Protein AF-A0A1X7M6G3-F1 (afdb_monomer)

Secondary structure (DSSP, 8-state):
---------PPP-HHHHHHHHHHHHHHHHHTTTS-EEEEETTEEEEEEEE--SSTTEEEEEEE-TT--EEEEEETT--EETTEE-

Organism: NCBI:txid1515439

Nearest PDB structures (foldseek):
  8chu-assembly1_A  TM=8.149E-01  e=5.454E-01  Homo sapiens
  3k44-assembly1_A  TM=8.272E-01  e=3.349E+00  Drosophila melanogaster
  6j4f-assembly2_B  TM=6.406E-01  e=1.759E+00  Arabidopsis thaliana
  8chv-assembly1_D  TM=6.099E-01  e=2.223E+00  Homo sapiens
  8chv-assembly1_C  TM=5.600E-01  e=2.809E+00  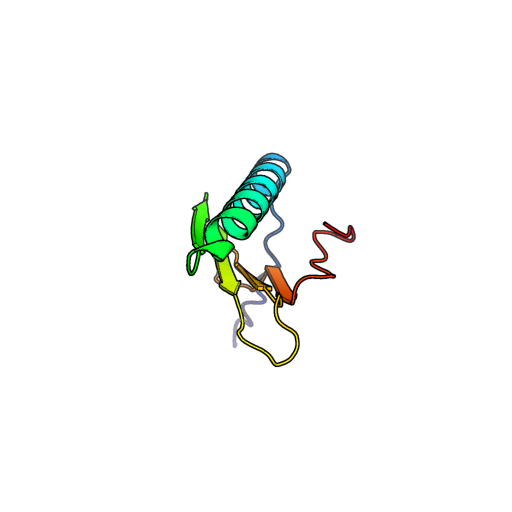Homo sapiens

Structure (mmCIF, N/CA/C/O backbone):
data_AF-A0A1X7M6G3-F1
#
_entry.id   AF-A0A1X7M6G3-F1
#
loop_
_atom_site.group_PDB
_atom_site.id
_atom_site.type_symbol
_atom_site.label_atom_id
_atom_site.label_alt_id
_atom_site.label_comp_id
_atom_site.label_asym_id
_atom_site.label_entity_id
_atom_site.label_seq_id
_atom_site.pdbx_PDB_ins_code
_atom_site.Cartn_x
_atom_site.Cartn_y
_atom_site.Cartn_z
_atom_site.occupancy
_atom_site.B_iso_or_equiv
_atom_site.auth_seq_id
_atom_site.auth_comp_id
_atom_site.auth_asym_id
_atom_site.auth_atom_id
_atom_site.pdbx_PDB_model_num
ATOM 1 N N . MET A 1 1 ? 19.626 -27.484 -5.289 1.00 36.72 1 MET A N 1
ATOM 2 C CA . MET A 1 1 ? 19.999 -26.106 -5.663 1.00 36.72 1 MET A CA 1
ATOM 3 C C . MET A 1 1 ? 18.792 -25.246 -5.339 1.00 36.72 1 MET A C 1
ATOM 5 O O . MET A 1 1 ? 17.870 -25.176 -6.139 1.00 36.72 1 MET A O 1
ATOM 9 N N . GLU A 1 2 ? 18.712 -24.757 -4.101 1.00 42.56 2 GLU A N 1
ATOM 10 C CA . GLU A 1 2 ? 17.629 -23.869 -3.672 1.00 42.56 2 GLU A CA 1
ATOM 11 C C . GLU A 1 2 ? 17.772 -22.559 -4.444 1.00 42.56 2 GLU A C 1
ATOM 13 O O . GLU A 1 2 ? 18.705 -21.789 -4.218 1.00 42.56 2 GLU A O 1
ATOM 18 N N . LEU A 1 3 ? 16.880 -22.343 -5.412 1.00 39.56 3 LEU A N 1
ATOM 19 C CA . LEU A 1 3 ? 16.626 -21.026 -5.975 1.00 39.56 3 LEU A CA 1
ATOM 20 C C . LEU A 1 3 ? 16.115 -20.173 -4.819 1.00 39.56 3 LEU A C 1
ATOM 22 O O . LEU A 1 3 ? 14.927 -20.180 -4.502 1.00 39.56 3 LEU A O 1
ATOM 26 N N . MET A 1 4 ? 17.038 -19.478 -4.160 1.00 37.81 4 MET A N 1
ATOM 27 C CA . MET A 1 4 ? 16.716 -18.315 -3.355 1.00 37.81 4 MET A CA 1
ATOM 28 C C . MET A 1 4 ? 16.020 -17.364 -4.323 1.00 37.81 4 MET A C 1
ATOM 30 O O . MET A 1 4 ? 16.673 -16.685 -5.114 1.00 37.81 4 MET A O 1
ATOM 34 N N . ASN A 1 5 ? 14.688 -17.412 -4.349 1.00 43.56 5 ASN A N 1
ATOM 35 C CA . ASN A 1 5 ? 13.864 -16.463 -5.070 1.00 43.56 5 ASN A CA 1
ATOM 36 C C . ASN A 1 5 ? 14.012 -15.151 -4.303 1.00 43.56 5 ASN A C 1
ATOM 38 O O . ASN A 1 5 ? 13.197 -14.809 -3.447 1.00 43.56 5 ASN A O 1
ATOM 42 N N . VAL A 1 6 ? 15.155 -14.496 -4.511 1.00 42.22 6 VAL A N 1
ATOM 43 C CA . VAL A 1 6 ? 15.411 -13.136 -4.073 1.00 42.22 6 VAL A CA 1
ATOM 44 C C . VAL A 1 6 ? 14.423 -12.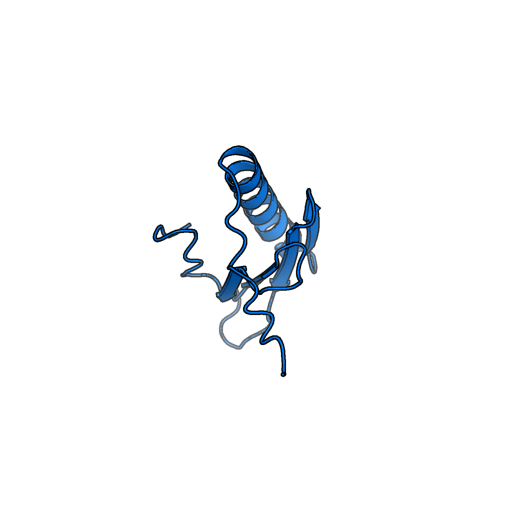322 -4.884 1.00 42.22 6 VAL A C 1
ATOM 46 O O . VAL A 1 6 ? 14.693 -11.971 -6.029 1.00 42.22 6 VAL A O 1
ATOM 49 N N . ALA A 1 7 ? 13.223 -12.145 -4.331 1.00 50.00 7 ALA A N 1
ATOM 50 C CA . ALA A 1 7 ? 12.212 -11.285 -4.903 1.00 50.00 7 ALA A CA 1
ATOM 51 C C . ALA A 1 7 ? 12.856 -9.904 -5.004 1.00 50.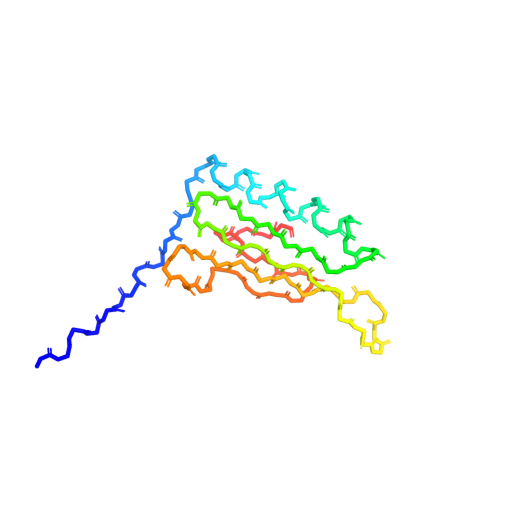00 7 ALA A C 1
ATOM 53 O O . ALA A 1 7 ? 13.085 -9.233 -3.995 1.00 50.00 7 ALA A O 1
ATOM 54 N N . CYS A 1 8 ? 13.275 -9.536 -6.215 1.00 49.09 8 CYS A N 1
ATOM 55 C CA . CYS A 1 8 ? 13.762 -8.198 -6.484 1.00 49.09 8 CYS A CA 1
ATOM 56 C C . CYS A 1 8 ? 12.651 -7.249 -6.032 1.00 49.09 8 CYS A C 1
ATOM 58 O O . CYS A 1 8 ? 11.514 -7.449 -6.468 1.00 49.09 8 CYS A O 1
ATOM 60 N N . PRO A 1 9 ? 12.933 -6.264 -5.161 1.00 58.41 9 PRO A N 1
ATOM 61 C CA . PRO A 1 9 ? 11.901 -5.350 -4.706 1.00 58.41 9 PRO A CA 1
ATOM 62 C C . PRO A 1 9 ? 11.263 -4.714 -5.937 1.00 58.41 9 PRO A C 1
ATOM 64 O O . PRO A 1 9 ? 11.939 -4.042 -6.720 1.00 58.41 9 PRO A O 1
ATOM 67 N N . VAL A 1 10 ? 9.978 -5.002 -6.145 1.00 68.56 10 VAL A N 1
ATOM 68 C CA . VAL A 1 10 ? 9.215 -4.406 -7.234 1.00 68.56 10 VAL A CA 1
ATOM 69 C C . VAL A 1 10 ? 9.087 -2.931 -6.898 1.00 68.56 10 VAL A C 1
ATOM 71 O O . VAL A 1 10 ? 8.524 -2.562 -5.868 1.00 68.56 10 VAL A O 1
ATOM 74 N N . TRP A 1 11 ? 9.671 -2.091 -7.742 1.00 75.00 11 TRP A N 1
ATOM 75 C CA . TRP A 1 11 ? 9.548 -0.648 -7.630 1.00 75.00 11 TRP A CA 1
ATOM 76 C C . TRP A 1 11 ? 8.332 -0.200 -8.439 1.00 75.00 11 TRP A C 1
ATOM 78 O O . TRP A 1 11 ? 8.225 -0.607 -9.597 1.00 75.00 11 TRP A O 1
ATOM 88 N N . PRO A 1 12 ? 7.421 0.601 -7.856 1.00 79.88 12 PRO A N 1
ATOM 89 C CA . PRO A 1 12 ? 6.304 1.138 -8.614 1.00 79.88 12 PRO A CA 1
ATOM 90 C C . PRO A 1 12 ? 6.822 2.093 -9.686 1.00 79.88 12 PRO A C 1
ATOM 92 O O . PRO A 1 12 ? 7.776 2.843 -9.451 1.00 79.88 12 PRO A O 1
ATOM 95 N N . ASP A 1 13 ? 6.175 2.096 -10.847 1.00 85.31 13 ASP A N 1
ATOM 96 C CA . ASP A 1 13 ? 6.409 3.145 -11.837 1.00 85.31 13 ASP A CA 1
ATOM 97 C C . ASP A 1 13 ? 5.830 4.501 -11.374 1.00 85.31 13 ASP A C 1
ATOM 99 O O . ASP A 1 13 ? 5.243 4.631 -10.297 1.00 85.31 13 ASP A O 1
ATOM 103 N N . ALA A 1 14 ? 6.019 5.558 -12.168 1.00 82.56 14 ALA A N 1
ATOM 104 C CA . ALA A 1 14 ? 5.585 6.904 -11.793 1.00 82.56 14 ALA A CA 1
ATOM 105 C C . ALA A 1 14 ? 4.054 7.054 -11.670 1.00 82.56 14 ALA A C 1
ATOM 107 O O . ALA A 1 14 ? 3.577 7.874 -10.878 1.00 82.56 14 ALA A O 1
ATOM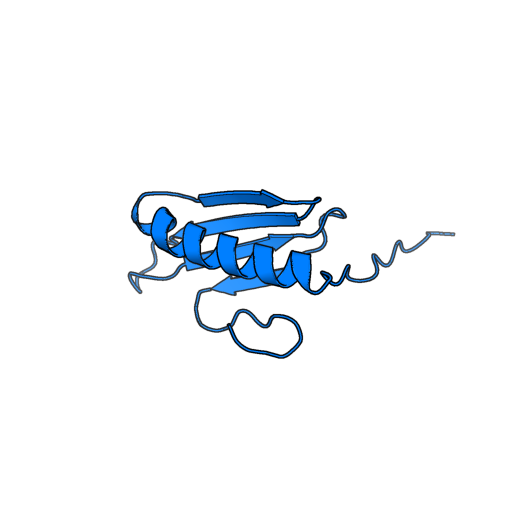 108 N N . GLU A 1 15 ? 3.281 6.303 -12.453 1.00 86.50 15 GLU A N 1
ATOM 109 C CA . GLU A 1 15 ? 1.820 6.325 -12.410 1.00 86.50 15 GLU A CA 1
ATOM 110 C C . GLU A 1 15 ? 1.306 5.514 -11.221 1.00 86.50 15 GLU A C 1
ATOM 112 O O . GLU A 1 15 ? 0.487 6.013 -10.443 1.00 86.50 15 GLU A O 1
ATOM 117 N N . GLU A 1 16 ? 1.861 4.321 -11.016 1.00 85.12 16 GLU A N 1
ATOM 118 C CA . GLU A 1 16 ? 1.598 3.486 -9.851 1.00 85.12 16 GLU A CA 1
ATOM 119 C C . GLU A 1 16 ? 1.933 4.235 -8.564 1.00 85.12 16 GLU A C 1
ATOM 121 O O . GLU A 1 16 ? 1.107 4.305 -7.660 1.00 85.12 16 GLU A O 1
ATOM 126 N N . LEU A 1 17 ? 3.089 4.896 -8.496 1.00 85.12 17 LEU A N 1
ATOM 127 C CA . LEU A 1 17 ? 3.486 5.705 -7.349 1.00 85.12 17 LEU A CA 1
ATOM 128 C C . LEU A 1 17 ? 2.489 6.839 -7.069 1.00 85.12 17 LEU A C 1
ATOM 130 O O . LEU A 1 17 ? 2.146 7.094 -5.910 1.00 85.12 17 LEU A O 1
ATOM 134 N N . ARG A 1 18 ? 2.004 7.522 -8.113 1.00 86.88 18 ARG A N 1
ATOM 135 C CA . ARG A 1 18 ? 0.986 8.574 -7.973 1.00 86.88 18 ARG A CA 1
ATOM 136 C C . ARG A 1 18 ? -0.316 8.001 -7.415 1.00 86.88 18 ARG A C 1
ATOM 138 O O . ARG A 1 18 ? -0.895 8.594 -6.506 1.00 86.88 18 ARG A O 1
ATOM 145 N N . MET A 1 19 ? -0.748 6.850 -7.923 1.00 88.81 19 MET A N 1
ATOM 146 C CA . MET A 1 19 ? -1.966 6.187 -7.467 1.00 88.81 19 MET A CA 1
ATOM 147 C C . MET A 1 19 ? -1.833 5.679 -6.028 1.00 88.81 19 MET A C 1
ATOM 149 O O . MET A 1 19 ? -2.718 5.916 -5.212 1.00 88.81 19 MET A O 1
ATOM 153 N N . LEU A 1 20 ? -0.707 5.051 -5.677 1.00 87.31 20 LEU A N 1
ATOM 154 C CA . LEU A 1 20 ? -0.422 4.596 -4.315 1.00 87.31 20 LEU A CA 1
ATOM 155 C C . LEU A 1 20 ? -0.494 5.759 -3.319 1.00 87.31 20 LEU A C 1
ATOM 157 O O . LEU A 1 20 ? -1.106 5.620 -2.263 1.00 87.31 20 LEU A O 1
ATOM 161 N N . ARG A 1 21 ? 0.061 6.928 -3.667 1.00 86.81 21 ARG A N 1
ATOM 162 C CA . ARG A 1 21 ? -0.047 8.141 -2.839 1.00 86.81 21 ARG A CA 1
ATOM 163 C C . ARG A 1 21 ? -1.501 8.586 -2.660 1.00 86.81 21 ARG A C 1
ATOM 165 O O . ARG A 1 21 ? -1.897 8.878 -1.534 1.00 86.81 21 ARG A O 1
ATOM 172 N N . ALA A 1 22 ? -2.294 8.602 -3.732 1.00 89.12 22 ALA A N 1
ATOM 173 C CA . ALA A 1 22 ? -3.710 8.967 -3.663 1.00 89.12 22 ALA A CA 1
ATOM 174 C C . ALA A 1 22 ? -4.510 7.998 -2.773 1.00 89.12 22 ALA A C 1
ATOM 176 O O . ALA A 1 22 ? -5.236 8.436 -1.883 1.00 89.12 22 ALA A O 1
ATOM 177 N N . LEU A 1 23 ? -4.304 6.688 -2.939 1.00 89.75 23 LEU A N 1
ATOM 178 C CA . LEU A 1 23 ? -4.954 5.651 -2.133 1.00 89.75 23 LEU A CA 1
ATOM 179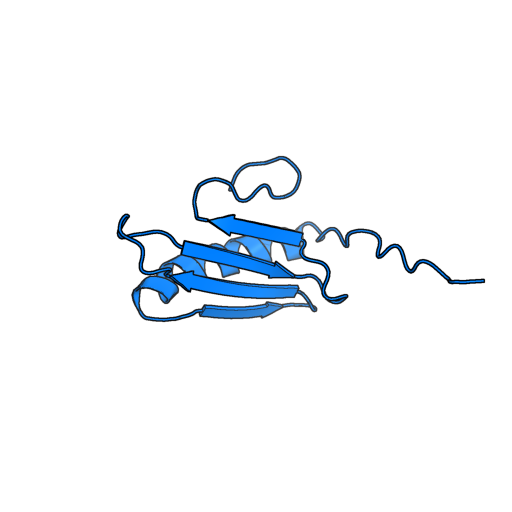 C C . LEU A 1 23 ? -4.542 5.713 -0.658 1.00 89.75 23 LEU A C 1
ATOM 181 O O . LEU A 1 23 ? -5.361 5.465 0.225 1.00 89.75 23 LEU A O 1
ATOM 185 N N . VAL A 1 24 ? -3.287 6.066 -0.362 1.00 87.00 24 VAL A N 1
ATOM 186 C CA . VAL A 1 24 ? -2.846 6.286 1.022 1.00 87.00 24 VAL A CA 1
ATOM 187 C C . VAL A 1 24 ? -3.553 7.494 1.632 1.00 87.00 24 VAL A C 1
ATOM 189 O O . VAL A 1 24 ? -4.045 7.396 2.753 1.00 87.00 24 VAL A O 1
ATOM 192 N N . GLN A 1 25 ? -3.658 8.611 0.909 1.00 87.38 25 GLN A N 1
ATOM 193 C CA . GLN A 1 25 ? -4.372 9.797 1.394 1.00 87.38 25 GLN A CA 1
ATOM 194 C C . GLN A 1 25 ? -5.859 9.514 1.636 1.00 87.38 25 GLN A C 1
ATOM 196 O O . GLN A 1 25 ? -6.399 9.876 2.685 1.00 87.38 25 GLN A O 1
ATOM 201 N N . GLU A 1 26 ? -6.508 8.822 0.700 1.00 89.50 26 GLU A N 1
ATOM 202 C CA . GLU A 1 26 ? -7.899 8.394 0.835 1.00 89.50 26 GLU A CA 1
ATOM 203 C C . GLU A 1 26 ? -8.072 7.453 2.030 1.00 89.50 26 GLU A C 1
ATOM 205 O O . GLU A 1 26 ? -8.937 7.671 2.879 1.00 89.50 26 GLU A O 1
ATOM 210 N N . GLY A 1 27 ? -7.202 6.451 2.157 1.00 87.88 27 GLY A N 1
ATOM 211 C CA . GLY A 1 27 ? -7.263 5.485 3.243 1.00 87.88 27 GLY A CA 1
ATOM 212 C C . GLY A 1 27 ? -6.969 6.088 4.613 1.00 87.88 27 GLY A C 1
ATOM 213 O O . GLY A 1 27 ? -7.589 5.694 5.597 1.00 87.88 27 GLY A O 1
ATOM 214 N N . VAL A 1 28 ? -6.109 7.102 4.697 1.00 83.81 28 VAL A N 1
ATOM 215 C CA . VAL A 1 28 ? -5.909 7.896 5.917 1.00 83.81 28 VAL A CA 1
ATOM 216 C C . VAL A 1 28 ? -7.200 8.619 6.310 1.00 83.81 28 VAL A C 1
ATOM 218 O O . VAL A 1 28 ? -7.602 8.559 7.475 1.00 83.81 28 VAL A O 1
ATOM 221 N N . ALA A 1 29 ? -7.888 9.254 5.359 1.00 85.56 29 ALA A N 1
ATOM 222 C CA . ALA A 1 29 ? -9.162 9.920 5.622 1.00 85.56 29 ALA A CA 1
ATOM 223 C C . ALA A 1 29 ? -10.255 8.917 6.034 1.00 85.56 29 ALA A C 1
ATOM 225 O O . ALA A 1 29 ? -10.939 9.131 7.038 1.00 85.56 29 ALA A O 1
ATOM 226 N N . ALA A 1 30 ? -10.365 7.798 5.315 1.00 86.50 30 ALA A N 1
ATOM 227 C CA . ALA A 1 30 ? -11.326 6.733 5.586 1.00 86.50 30 ALA A CA 1
ATOM 228 C C . ALA A 1 30 ? -11.048 6.015 6.914 1.00 86.50 30 ALA A C 1
ATOM 230 O O . ALA A 1 30 ? -11.982 5.628 7.619 1.00 86.50 30 ALA A O 1
ATOM 231 N N . SER A 1 31 ? -9.776 5.897 7.315 1.00 82.06 31 SER A N 1
ATOM 232 C CA . SER A 1 31 ? -9.396 5.162 8.526 1.00 82.06 31 SER A CA 1
ATOM 233 C C . SER A 1 31 ? -9.842 5.817 9.837 1.00 82.06 31 SER A C 1
ATOM 235 O O . SER A 1 31 ? -9.801 5.210 10.909 1.00 82.06 31 SER A O 1
ATOM 237 N N . ARG A 1 32 ? -10.345 7.056 9.759 1.00 77.94 32 ARG A N 1
ATOM 238 C CA . ARG A 1 32 ? -11.072 7.713 10.853 1.00 77.94 32 ARG A CA 1
ATOM 239 C C . ARG A 1 32 ? -12.344 6.960 11.242 1.00 77.94 32 ARG A C 1
ATOM 241 O O . ARG A 1 32 ? -12.776 7.084 12.385 1.00 77.94 32 ARG A O 1
ATOM 248 N N . HIS A 1 33 ? -12.912 6.195 10.311 1.00 80.75 33 HIS A N 1
ATOM 249 C CA . HIS A 1 33 ? -14.183 5.493 10.462 1.00 80.75 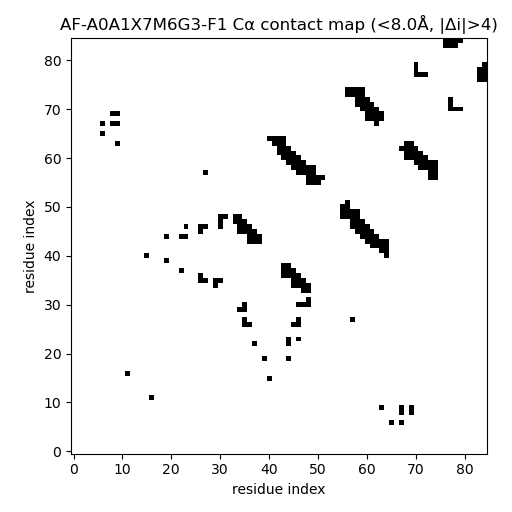33 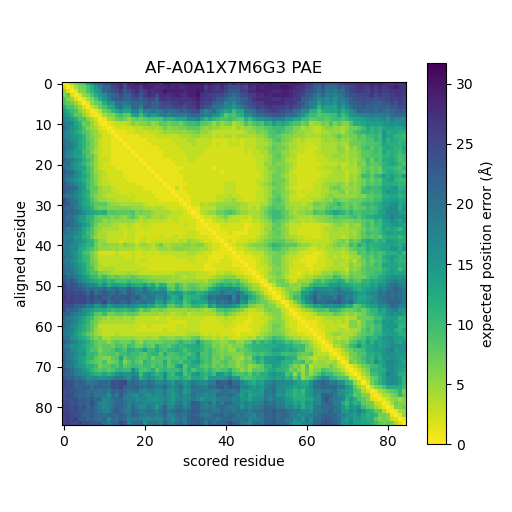HIS A CA 1
ATOM 250 C C . HIS A 1 33 ? -14.047 3.961 10.477 1.00 80.75 33 HIS A C 1
ATOM 252 O O . HIS A 1 33 ? -15.022 3.280 10.782 1.00 80.75 33 HIS A O 1
ATOM 258 N N . GLY A 1 34 ? -12.871 3.399 10.179 1.00 83.12 34 GLY A N 1
ATOM 259 C CA . GLY A 1 34 ? -12.668 1.947 10.143 1.00 83.12 34 GLY A CA 1
ATOM 260 C C . GLY A 1 34 ? -11.308 1.538 9.584 1.00 83.12 34 GLY A C 1
ATOM 261 O O . GLY A 1 34 ? -10.416 2.361 9.438 1.00 83.12 34 GLY A O 1
ATOM 262 N N . ALA A 1 35 ? -11.117 0.259 9.269 1.00 86.62 35 ALA A N 1
ATOM 263 C CA . ALA A 1 35 ? -9.957 -0.165 8.487 1.00 86.62 35 ALA A CA 1
ATOM 264 C C . ALA A 1 35 ? -10.204 0.116 6.997 1.00 86.62 35 ALA A C 1
ATOM 266 O O . ALA A 1 35 ? -11.301 -0.124 6.495 1.00 86.62 35 ALA A O 1
ATOM 267 N N . TYR A 1 36 ? -9.181 0.589 6.293 1.00 90.06 36 TYR A N 1
ATOM 268 C CA . TYR A 1 36 ? -9.194 0.789 4.850 1.00 90.06 36 TYR A CA 1
ATOM 269 C C . TYR A 1 36 ? -8.314 -0.256 4.167 1.00 90.06 36 TYR A C 1
ATOM 271 O O . TYR A 1 36 ? -7.202 -0.548 4.617 1.00 90.06 36 TYR A O 1
ATOM 279 N N . ALA A 1 37 ? -8.806 -0.806 3.063 1.00 90.19 37 ALA A N 1
ATOM 280 C CA . ALA A 1 37 ? -8.045 -1.698 2.209 1.00 90.19 37 ALA A CA 1
ATOM 281 C C . ALA A 1 37 ? -8.341 -1.382 0.744 1.00 90.19 37 ALA A C 1
ATOM 283 O O . ALA A 1 37 ? -9.502 -1.258 0.360 1.00 90.19 37 ALA A O 1
ATOM 284 N N . ALA A 1 38 ? -7.288 -1.296 -0.062 1.00 91.19 38 ALA A N 1
ATOM 285 C CA . ALA A 1 38 ? -7.387 -1.075 -1.497 1.00 91.19 38 ALA A CA 1
ATOM 286 C C . ALA A 1 38 ? -6.398 -1.966 -2.246 1.00 91.19 38 ALA A C 1
ATOM 288 O O . ALA A 1 38 ? -5.357 -2.362 -1.711 1.00 91.19 38 ALA A O 1
ATOM 289 N N . GLN A 1 39 ? -6.732 -2.271 -3.497 1.00 90.31 39 GLN A N 1
ATOM 290 C CA . GLN A 1 39 ? -5.862 -3.004 -4.402 1.00 90.31 39 GLN A CA 1
ATOM 291 C C . GLN A 1 39 ? -5.815 -2.300 -5.756 1.00 90.31 39 GLN A C 1
ATOM 293 O O . GLN A 1 39 ? -6.855 -1.972 -6.320 1.00 90.31 39 GLN A O 1
ATOM 298 N N . PHE A 1 40 ? -4.610 -2.089 -6.279 1.00 87.06 40 PHE A N 1
ATOM 299 C CA . PHE A 1 40 ? -4.391 -1.439 -7.569 1.00 87.06 40 PHE A CA 1
ATOM 300 C C . PHE A 1 40 ? -3.217 -2.093 -8.293 1.00 87.06 40 PHE A C 1
ATOM 302 O O . PHE A 1 40 ? -2.125 -2.160 -7.748 1.00 87.06 40 PHE A O 1
ATOM 309 N N . HIS A 1 41 ? -3.429 -2.612 -9.505 1.00 85.25 41 HIS A N 1
ATOM 310 C CA . HIS A 1 41 ? -2.363 -3.183 -10.350 1.00 85.25 41 HIS A CA 1
ATOM 311 C C . HIS A 1 41 ? -1.487 -4.274 -9.683 1.00 85.25 41 HIS A C 1
ATOM 313 O O . HIS A 1 41 ? -0.380 -4.582 -10.124 1.00 85.25 41 HIS A O 1
ATOM 319 N N . GLY A 1 42 ? -2.012 -4.958 -8.661 1.00 84.50 42 GLY A N 1
ATOM 320 C CA . GLY A 1 42 ? -1.291 -5.967 -7.875 1.00 84.50 42 GLY A CA 1
ATOM 321 C C . GLY A 1 42 ? -0.636 -5.417 -6.606 1.00 84.50 42 GLY A C 1
ATOM 322 O O . GLY A 1 42 ? -0.162 -6.196 -5.789 1.00 84.50 42 GLY A O 1
ATOM 323 N N . TRP A 1 43 ? -0.679 -4.108 -6.388 1.00 86.19 43 TRP A N 1
ATOM 324 C CA . TRP A 1 43 ? -0.363 -3.488 -5.112 1.00 86.19 43 TRP A CA 1
ATOM 325 C C . TRP A 1 43 ? -1.521 -3.643 -4.137 1.00 86.19 43 TRP A C 1
ATOM 327 O O . TRP A 1 43 ? -2.669 -3.380 -4.488 1.00 86.19 43 TRP A O 1
ATOM 337 N N . CYS A 1 44 ? -1.225 -4.046 -2.908 1.00 88.25 44 CYS A N 1
ATOM 338 C CA . CYS A 1 44 ? -2.184 -4.125 -1.815 1.00 88.25 44 CYS A CA 1
ATOM 339 C C . CYS A 1 44 ? -1.843 -3.072 -0.766 1.00 88.25 44 CYS A C 1
ATOM 341 O O . CYS A 1 44 ? -0.724 -3.052 -0.259 1.00 88.25 44 CYS A O 1
ATOM 343 N N . ILE A 1 45 ? -2.818 -2.246 -0.402 1.00 88.56 45 ILE A N 1
ATOM 344 C CA . ILE A 1 45 ? -2.688 -1.231 0.640 1.00 88.56 45 ILE A CA 1
ATOM 345 C C . ILE A 1 45 ? -3.647 -1.586 1.763 1.00 88.56 45 ILE A C 1
ATOM 347 O O . ILE A 1 45 ? -4.829 -1.841 1.528 1.00 88.56 45 ILE A O 1
ATOM 351 N N . ARG A 1 46 ? -3.147 -1.581 2.994 1.00 89.31 46 ARG A N 1
ATOM 352 C CA . ARG A 1 46 ? -3.957 -1.698 4.204 1.00 89.31 46 ARG A CA 1
ATOM 353 C C . ARG A 1 46 ? -3.602 -0.577 5.154 1.00 89.31 46 ARG A C 1
ATOM 355 O O . ARG A 1 46 ? -2.439 -0.411 5.509 1.00 89.31 46 ARG A O 1
ATOM 362 N N . ILE A 1 47 ? -4.619 0.162 5.574 1.00 88.31 47 ILE A N 1
ATOM 363 C CA . ILE A 1 47 ? -4.495 1.240 6.546 1.00 88.31 47 ILE A CA 1
ATOM 364 C C . ILE A 1 47 ? -5.451 0.942 7.682 1.00 88.31 47 ILE A C 1
ATOM 366 O O . ILE A 1 47 ? -6.663 0.857 7.492 1.00 88.31 47 ILE A O 1
ATOM 370 N N . CYS A 1 48 ? -4.912 0.768 8.876 1.00 85.00 48 CYS A N 1
ATOM 371 C CA . CYS A 1 48 ? -5.714 0.582 10.070 1.00 85.00 48 CYS A CA 1
ATOM 372 C C . CYS A 1 48 ? -5.264 1.542 11.157 1.00 85.00 48 CYS A C 1
ATOM 374 O O . CYS A 1 48 ? -4.078 1.827 11.335 1.00 85.00 48 CYS A O 1
ATOM 376 N N . ARG A 1 49 ? -6.238 2.042 11.909 1.00 80.50 49 ARG A N 1
ATOM 377 C CA . ARG A 1 49 ? -5.951 2.759 13.139 1.00 80.50 49 ARG A CA 1
ATOM 378 C C . ARG A 1 49 ? -5.523 1.742 14.189 1.00 80.50 49 ARG A C 1
ATOM 380 O O . ARG A 1 49 ? -6.175 0.717 14.363 1.00 80.50 49 ARG A O 1
ATOM 387 N N . VAL A 1 50 ? -4.418 2.026 14.861 1.00 75.12 50 VAL A N 1
ATOM 388 C CA . VAL A 1 50 ? -3.973 1.241 16.007 1.00 75.12 50 VAL A CA 1
ATOM 389 C C . VAL A 1 50 ? -4.378 2.021 17.244 1.00 75.12 50 VAL A C 1
ATOM 391 O O . VAL A 1 50 ? -3.926 3.152 17.444 1.00 75.12 50 VAL A O 1
ATOM 394 N N . ASP A 1 51 ? -5.261 1.436 18.047 1.00 68.25 51 ASP A N 1
ATOM 395 C CA . ASP A 1 51 ? -5.664 2.005 19.327 1.00 68.25 51 ASP A CA 1
ATOM 396 C C . ASP A 1 51 ? -4.541 1.775 20.343 1.00 68.25 51 ASP A C 1
ATOM 398 O O . ASP A 1 51 ? -4.447 0.740 20.998 1.00 68.25 51 ASP A O 1
ATOM 402 N N . GLY A 1 52 ? -3.631 2.744 20.410 1.00 63.78 52 GLY A N 1
ATOM 403 C CA . GLY A 1 52 ? -2.557 2.812 21.392 1.00 63.78 52 GLY A CA 1
ATOM 404 C C . GLY A 1 52 ? -2.783 3.925 22.422 1.00 63.78 52 GLY A C 1
ATOM 405 O O . GLY A 1 52 ? -3.645 4.789 22.235 1.00 63.78 52 GLY A O 1
ATOM 406 N N . PRO A 1 53 ? -1.981 3.957 23.504 1.00 58.72 53 PRO A N 1
ATOM 407 C CA . PRO A 1 53 ? -2.030 5.026 24.509 1.00 58.72 53 PRO A CA 1
ATOM 408 C C . PRO A 1 53 ? -1.793 6.413 23.889 1.00 58.72 53 PRO A C 1
ATOM 410 O O . PRO A 1 53 ? -2.368 7.407 24.333 1.00 58.72 53 PRO A O 1
ATOM 413 N N . LEU A 1 54 ? -1.021 6.464 22.800 1.00 57.69 54 LEU A N 1
ATOM 414 C CA . LEU A 1 54 ? -0.982 7.588 21.876 1.00 57.69 54 LEU A CA 1
ATOM 415 C C . LEU A 1 54 ? -2.160 7.447 20.910 1.00 57.69 54 LEU A C 1
ATOM 417 O O . LEU A 1 54 ? -2.070 6.806 19.861 1.00 57.69 54 LEU A O 1
ATOM 421 N N . ARG A 1 55 ? -3.298 8.033 21.293 1.00 55.53 55 ARG A N 1
ATOM 422 C CA . ARG A 1 55 ? -4.437 8.228 20.390 1.00 55.53 55 ARG A CA 1
ATOM 423 C C . ARG A 1 55 ? -3.867 8.822 19.095 1.00 55.53 55 ARG A C 1
ATOM 425 O O . ARG A 1 55 ? -3.142 9.802 19.185 1.00 55.53 55 ARG A O 1
ATOM 432 N N . HIS A 1 56 ? -4.171 8.226 17.937 1.00 62.56 56 HIS A N 1
ATOM 433 C CA . HIS A 1 56 ? -3.800 8.670 16.571 1.00 62.56 56 HIS A CA 1
ATOM 434 C C . HIS A 1 56 ? -2.652 7.940 15.842 1.00 62.56 56 HIS A C 1
ATOM 436 O O . HIS A 1 56 ? -2.293 8.370 14.750 1.00 62.56 56 HIS A O 1
ATOM 442 N N . SER A 1 57 ? -2.141 6.801 16.322 1.00 70.19 57 SER A N 1
ATOM 443 C CA . SER A 1 57 ? -1.278 5.964 15.469 1.00 70.19 57 SER A CA 1
ATOM 444 C C . SER A 1 57 ? -2.072 5.279 14.349 1.00 70.19 57 SER A C 1
ATOM 446 O O . SER A 1 57 ? -3.062 4.590 14.607 1.00 70.19 57 SER A O 1
ATOM 448 N N . MET A 1 58 ? -1.620 5.436 13.103 1.00 75.75 58 MET A N 1
ATOM 449 C CA . MET A 1 58 ? -2.094 4.655 11.957 1.00 75.75 58 MET A CA 1
ATOM 450 C C . MET A 1 58 ? -0.990 3.726 11.482 1.00 75.75 58 MET A C 1
ATOM 452 O O . MET A 1 58 ? 0.160 4.147 11.373 1.00 75.75 58 MET A O 1
ATOM 456 N N . HIS A 1 59 ? -1.356 2.483 11.201 1.00 82.44 59 HIS A N 1
ATOM 457 C CA . HIS A 1 59 ? -0.494 1.483 10.601 1.00 82.44 59 HIS A CA 1
ATOM 458 C C . HIS A 1 59 ? -0.828 1.370 9.118 1.00 82.44 59 HIS A C 1
ATOM 460 O O . HIS A 1 59 ? -1.973 1.097 8.753 1.00 82.44 59 HIS A O 1
ATOM 466 N N . ILE A 1 60 ? 0.179 1.593 8.280 1.00 84.38 60 ILE A N 1
ATOM 467 C CA . ILE A 1 60 ? 0.069 1.535 6.824 1.00 84.38 60 ILE A CA 1
ATOM 468 C C . ILE A 1 60 ? 0.984 0.410 6.341 1.00 84.38 60 ILE A C 1
ATOM 470 O O . ILE A 1 60 ? 2.177 0.399 6.641 1.00 84.38 60 ILE A O 1
ATOM 474 N N . ASP A 1 61 ? 0.409 -0.547 5.618 1.00 85.62 61 ASP A N 1
ATOM 475 C CA . ASP A 1 61 ? 1.094 -1.699 5.031 1.00 85.62 61 ASP A CA 1
ATOM 476 C C . ASP A 1 61 ? 0.820 -1.694 3.525 1.00 85.62 61 ASP A C 1
ATOM 478 O O . ASP A 1 61 ? -0.327 -1.823 3.091 1.00 85.62 61 ASP A O 1
ATOM 482 N N . ILE A 1 62 ? 1.877 -1.510 2.739 1.00 85.62 62 ILE A N 1
ATOM 483 C CA . ILE A 1 62 ? 1.846 -1.534 1.277 1.00 85.62 62 ILE A CA 1
ATOM 484 C C . ILE A 1 62 ? 2.670 -2.730 0.822 1.00 85.62 62 ILE A C 1
ATOM 486 O O . ILE A 1 62 ? 3.854 -2.848 1.150 1.00 85.62 62 ILE A O 1
ATOM 490 N N . ARG A 1 63 ? 2.042 -3.622 0.061 1.00 84.81 63 ARG A N 1
ATOM 491 C CA . ARG A 1 63 ? 2.678 -4.813 -0.504 1.00 84.81 63 ARG A CA 1
ATOM 492 C C . ARG A 1 63 ? 2.573 -4.799 -2.013 1.00 84.81 63 ARG A C 1
ATOM 494 O O . ARG A 1 63 ? 1.534 -4.416 -2.548 1.00 84.81 63 ARG A O 1
ATOM 501 N N . SER A 1 64 ? 3.622 -5.248 -2.678 1.00 81.75 64 SER A N 1
ATOM 502 C CA . SER A 1 64 ? 3.620 -5.499 -4.116 1.00 81.75 64 SER A CA 1
ATOM 503 C C . SER A 1 64 ? 2.935 -6.830 -4.452 1.00 81.75 64 SER A C 1
ATOM 505 O O . SER A 1 64 ? 2.543 -7.603 -3.572 1.00 81.75 64 SER A O 1
ATOM 507 N N . ARG A 1 65 ? 2.783 -7.098 -5.754 1.00 75.25 65 ARG A N 1
ATOM 508 C CA . ARG A 1 65 ? 2.087 -8.275 -6.308 1.00 75.25 65 ARG A CA 1
ATOM 509 C C . ARG A 1 65 ? 2.672 -9.612 -5.857 1.00 75.25 65 ARG A C 1
ATOM 511 O O . ARG A 1 65 ? 1.947 -10.590 -5.719 1.00 75.25 65 ARG A O 1
ATOM 518 N N . ASP A 1 66 ? 3.976 -9.646 -5.646 1.00 73.56 66 ASP A N 1
ATOM 519 C CA . ASP A 1 66 ? 4.740 -10.793 -5.152 1.00 73.56 66 ASP A CA 1
ATOM 520 C C . ASP A 1 66 ? 4.608 -10.994 -3.628 1.00 73.56 66 ASP A C 1
ATOM 522 O O . ASP A 1 66 ? 5.168 -11.935 -3.073 1.00 73.56 66 ASP A O 1
ATOM 526 N N . GLY A 1 67 ? 3.853 -10.129 -2.943 1.00 66.94 67 GLY A N 1
ATOM 527 C CA . GLY A 1 67 ? 3.681 -10.156 -1.495 1.00 66.94 67 GLY A CA 1
ATOM 528 C C . GLY A 1 67 ? 4.835 -9.518 -0.723 1.00 66.94 67 GLY A C 1
ATOM 529 O O . GLY A 1 67 ? 4.772 -9.479 0.511 1.00 66.94 67 GLY A O 1
ATOM 530 N N . THR A 1 68 ? 5.848 -8.985 -1.414 1.00 74.00 68 THR A N 1
ATOM 531 C CA . THR A 1 68 ? 6.966 -8.278 -0.788 1.00 74.00 68 THR A CA 1
ATOM 532 C C . THR A 1 68 ? 6.449 -7.000 -0.128 1.00 74.00 68 THR A C 1
ATOM 534 O O . THR A 1 68 ? 5.696 -6.220 -0.716 1.00 74.00 68 THR A O 1
ATOM 537 N N . ALA A 1 69 ? 6.800 -6.801 1.145 1.00 68.75 69 ALA A N 1
ATOM 538 C CA . ALA A 1 69 ? 6.446 -5.581 1.858 1.00 68.75 69 ALA A CA 1
ATOM 539 C C . ALA A 1 69 ? 7.283 -4.433 1.296 1.00 68.75 69 ALA A C 1
ATOM 541 O O . ALA A 1 69 ? 8.501 -4.417 1.453 1.00 68.75 69 ALA A O 1
ATOM 542 N N . TRP A 1 70 ? 6.619 -3.490 0.637 1.00 68.62 70 TRP A N 1
ATOM 543 C CA . TRP A 1 70 ? 7.282 -2.337 0.047 1.00 68.62 70 TRP A CA 1
ATOM 544 C C . TRP A 1 70 ? 7.403 -1.197 1.051 1.00 68.62 70 TRP A C 1
ATOM 546 O O . TRP A 1 70 ? 8.457 -0.583 1.174 1.00 68.62 7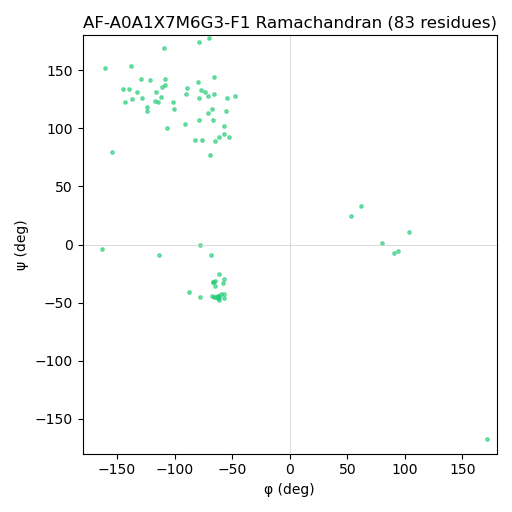0 TRP A O 1
ATOM 556 N N . ALA A 1 71 ? 6.349 -0.963 1.834 1.00 69.06 71 ALA A N 1
ATOM 557 C CA . ALA A 1 71 ? 6.403 -0.019 2.934 1.00 69.06 71 ALA A CA 1
ATOM 558 C C . ALA A 1 71 ? 5.551 -0.501 4.105 1.00 69.06 71 ALA A C 1
ATOM 560 O O . ALA A 1 71 ? 4.403 -0.918 3.934 1.00 69.06 71 ALA A O 1
ATOM 561 N N . ARG A 1 72 ? 6.118 -0.422 5.308 1.00 65.44 72 ARG A N 1
ATOM 562 C CA . ARG A 1 72 ? 5.407 -0.654 6.562 1.00 65.44 72 ARG A CA 1
ATOM 563 C C . ARG A 1 72 ? 5.824 0.409 7.561 1.00 65.44 72 ARG A C 1
ATOM 565 O O . ARG A 1 72 ? 7.012 0.562 7.825 1.00 65.44 72 ARG A O 1
ATOM 572 N N . GLY A 1 73 ? 4.857 1.123 8.122 1.00 63.66 73 GLY A N 1
ATOM 573 C CA . GLY A 1 73 ? 5.151 2.181 9.078 1.00 63.66 73 GLY A CA 1
ATOM 574 C C . GLY A 1 73 ? 3.963 2.553 9.949 1.00 63.66 73 GLY A C 1
ATOM 575 O O . GLY A 1 73 ? 2.804 2.432 9.547 1.00 63.66 73 GLY A O 1
ATOM 576 N N . CYS A 1 74 ? 4.285 3.028 11.150 1.00 54.38 74 CYS A N 1
ATOM 577 C CA . CYS A 1 74 ? 3.376 3.817 11.965 1.00 54.38 74 CYS A CA 1
ATOM 578 C C . CYS A 1 74 ? 3.584 5.288 11.591 1.00 54.38 74 CYS A C 1
ATOM 580 O O . CYS A 1 74 ? 4.723 5.719 11.417 1.00 54.38 74 CYS A O 1
ATOM 582 N N . TRP A 1 75 ? 2.494 6.025 11.393 1.00 56.97 75 TRP A N 1
ATOM 583 C CA . TRP A 1 75 ? 2.484 7.357 10.780 1.00 56.97 75 TRP A CA 1
ATOM 584 C C . TRP A 1 75 ? 3.452 8.370 11.414 1.00 56.97 75 TRP A C 1
ATOM 586 O O . TRP A 1 75 ? 3.057 9.127 12.281 1.00 56.97 75 TRP A O 1
ATOM 596 N N . TRP A 1 76 ? 4.668 8.450 10.873 1.00 41.28 76 TRP A N 1
ATOM 597 C CA . TRP A 1 76 ? 5.484 9.665 10.660 1.00 41.28 76 TRP A CA 1
ATOM 598 C C . TRP A 1 76 ? 6.622 9.424 9.659 1.00 41.28 76 TRP A C 1
ATOM 6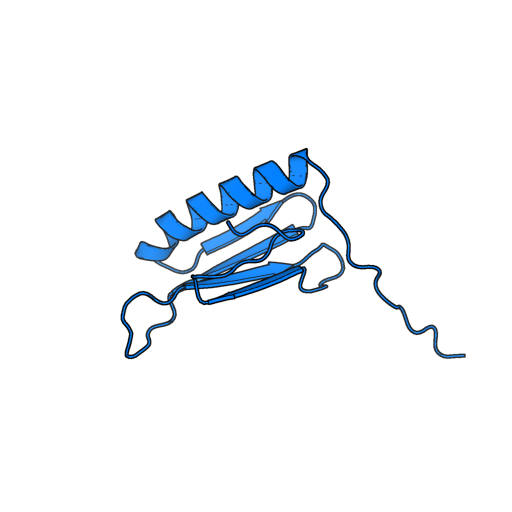00 O O . TRP A 1 76 ? 7.363 10.348 9.334 1.00 41.28 76 TRP A O 1
ATOM 610 N N . THR A 1 77 ? 6.806 8.196 9.163 1.00 47.44 77 THR A N 1
ATOM 611 C CA . THR A 1 77 ? 7.902 7.918 8.233 1.00 47.44 77 THR A CA 1
ATOM 612 C C . THR A 1 77 ? 7.576 6.733 7.339 1.00 47.44 77 THR A C 1
ATOM 614 O O . THR A 1 77 ? 7.996 5.604 7.577 1.00 47.44 77 THR A O 1
ATOM 617 N N . ILE A 1 78 ? 6.775 6.979 6.304 1.00 49.88 78 ILE A N 1
ATOM 618 C CA . ILE A 1 78 ? 6.718 6.056 5.172 1.00 49.88 78 ILE A CA 1
ATOM 619 C C . ILE A 1 78 ? 7.756 6.556 4.179 1.00 49.88 78 ILE A C 1
ATOM 621 O O . ILE A 1 78 ? 7.555 7.570 3.517 1.00 49.88 78 ILE A O 1
ATOM 625 N N . TYR A 1 79 ? 8.892 5.864 4.131 1.00 47.31 79 TYR A N 1
ATOM 626 C CA . TYR A 1 79 ? 9.923 6.118 3.138 1.00 47.31 79 TYR A CA 1
ATOM 627 C C . TYR A 1 79 ? 9.497 5.472 1.830 1.00 47.31 79 TYR A C 1
ATOM 629 O O . TYR A 1 79 ? 9.511 4.250 1.688 1.00 47.31 79 TYR A O 1
ATOM 637 N N . VAL A 1 80 ? 9.110 6.305 0.877 1.00 48.50 80 VAL A N 1
ATOM 638 C CA . VAL A 1 80 ? 8.761 5.879 -0.469 1.00 48.50 80 VAL A CA 1
ATOM 639 C C . VAL A 1 80 ? 9.897 6.313 -1.384 1.00 48.50 80 VAL A C 1
ATOM 641 O O . VAL A 1 80 ? 9.996 7.482 -1.738 1.00 48.50 80 VAL A O 1
ATOM 644 N N . GLY A 1 81 ? 10.793 5.386 -1.735 1.00 42.44 81 GLY A N 1
ATOM 645 C CA . GLY A 1 81 ? 11.899 5.678 -2.659 1.00 42.44 81 GLY A CA 1
ATOM 646 C C . GLY A 1 81 ? 12.887 6.741 -2.183 1.00 42.44 81 GLY A C 1
ATOM 647 O O . GLY A 1 81 ? 13.436 7.462 -3.005 1.00 42.44 81 GLY A O 1
ATOM 648 N N . GLY A 1 82 ? 13.122 6.833 -0.872 1.00 39.84 82 GLY A N 1
ATOM 649 C CA . GLY A 1 82 ? 14.054 7.803 -0.287 1.00 39.84 82 GLY A CA 1
ATOM 650 C C . GLY A 1 82 ? 13.427 9.143 0.105 1.00 39.84 82 GLY A C 1
ATOM 651 O O . GLY A 1 82 ? 14.082 9.907 0.805 1.00 39.84 82 GLY A O 1
ATOM 652 N N . ASP A 1 83 ? 12.159 9.388 -0.237 1.00 30.89 83 ASP A N 1
ATOM 653 C CA . ASP A 1 83 ? 11.427 10.590 0.170 1.00 30.89 83 ASP A CA 1
ATOM 654 C C . ASP A 1 83 ? 10.352 10.284 1.221 1.00 30.89 83 ASP A C 1
ATOM 656 O O . ASP A 1 83 ? 9.680 9.245 1.185 1.00 30.89 83 ASP A O 1
ATOM 660 N N . VAL A 1 84 ? 10.200 11.217 2.168 1.00 43.84 84 VAL A N 1
ATOM 661 C CA . VAL A 1 84 ? 9.152 11.200 3.197 1.00 43.84 84 VAL A CA 1
ATOM 662 C C . VAL A 1 84 ? 7.844 11.690 2.576 1.00 43.84 84 VAL A C 1
ATOM 664 O O . VAL A 1 84 ? 7.806 12.774 1.990 1.00 43.84 84 VAL A O 1
ATOM 667 N N . VAL A 1 85 ? 6.784 10.886 2.707 1.00 47.03 85 VAL A N 1
ATOM 668 C CA . VAL A 1 85 ? 5.398 11.262 2.367 1.00 47.03 85 VAL A CA 1
ATOM 669 C C . VAL A 1 85 ? 4.658 11.730 3.612 1.00 47.03 85 VAL A C 1
ATOM 671 O O . VAL A 1 85 ? 4.773 11.041 4.653 1.00 47.03 85 VAL A O 1
#

pLDDT: mean 71.61, std 17.47, range [30.89, 91.19]

Sequence (85 aa):
MELMNVACPVWPDAEELRMLRALVQEGVAASRHGAYAAQFHGWCIRICRVDGPLRHSMHIDIRSRDGTAWARGCWWTIYVGGDVV

Radius of gyration: 13.98 Å; Cα contacts (8 Å, |Δi|>4): 125; chains: 1; bounding box: 34×37×37 Å

Foldseek 3Di:
DDPPPPPDPDADDPVRVVVVVVQVVVQLVVQVPAWDWDDDPQKIWTWHQDPDPPHDWIWIWIAGNVRHTQFTDTPDATQRPNDGD

Mean predicted aligned error: 10.08 Å

Solvent-accessible surface area (backbone atoms only — not comparable to full-atom values): 5139 Å² total; per-residue (Å²): 133,84,78,75,77,72,73,71,82,80,73,69,53,76,65,54,46,52,48,53,53,51,53,49,55,50,25,58,63,49,25,79,80,41,75,27,75,51,75,55,102,51,32,38,40,37,26,35,62,45,94,48,96,60,77,82,41,36,39,40,40,33,25,39,69,88,64,50,77,70,38,75,32,61,79,82,56,48,60,58,93,88,40,80,107